Protein AF-A0A554VNP7-F1 (afdb_monomer_lite)

pLDDT: mean 81.47, std 16.77, range [34.97, 96.12]

Radius of gyration: 12.64 Å; chains: 1; bounding box: 24×30×38 Å

Foldseek 3Di:
DDPVVLVVQLVVLLCLLCVLLVHDVVVLVVCCVPVVPPSVVLSVVSSVCVVVVHHSVVSSVVVVPPPVPPPPPPPD

Organism: NCBI:txid2047982

Secondary structure (DSSP, 8-state):
--HHHHHHHHHHHHHHHHHHHT--HHHHHHHHHHSTTHHHHHHHHHHHHHHHT--HHHHHHHHHHSTTTTSS----

Sequence (76 aa):
MNTINNVKSFFLFERKVCDLLRIEQCHFATYVNQNRGYALLLRNWIKESHQKGDTANEVAQTIKRSKLLVDNINFL

Structure (mmCIF, N/CA/C/O backbone):
data_AF-A0A554VNP7-F1
#
_entry.id   AF-A0A554VNP7-F1
#
loop_
_atom_site.group_PDB
_atom_site.id
_atom_site.type_symbol
_atom_site.label_atom_id
_atom_site.label_alt_id
_atom_site.label_comp_id
_atom_site.label_asym_id
_atom_site.label_entity_id
_atom_site.label_seq_id
_atom_site.pdbx_PDB_ins_code
_atom_site.Cartn_x
_atom_site.Cartn_y
_atom_site.Cartn_z
_atom_site.occupancy
_atom_site.B_iso_or_equiv
_atom_site.auth_seq_id
_atom_site.auth_comp_id
_atom_site.auth_asym_id
_atom_site.auth_atom_id
_atom_site.pdbx_PDB_model_num
ATOM 1 N N . MET A 1 1 ? -5.651 -10.074 19.927 1.00 50.03 1 MET A N 1
ATOM 2 C CA . MET A 1 1 ? -6.062 -10.072 18.502 1.00 50.03 1 MET A CA 1
ATOM 3 C C . MET A 1 1 ? -5.136 -10.998 17.724 1.00 50.03 1 MET A C 1
ATOM 5 O O . MET A 1 1 ? -3.935 -10.933 17.931 1.00 50.03 1 MET A O 1
ATOM 9 N N . ASN A 1 2 ? -5.690 -11.897 16.907 1.00 55.28 2 ASN A N 1
ATOM 10 C CA . ASN A 1 2 ? -4.966 -12.998 16.262 1.00 55.28 2 ASN A CA 1
ATOM 11 C C . ASN A 1 2 ? -4.091 -12.488 15.094 1.00 55.28 2 ASN A C 1
ATOM 13 O O . ASN A 1 2 ? -4.604 -11.835 14.182 1.00 55.28 2 ASN A O 1
ATOM 17 N N . THR A 1 3 ? -2.785 -12.766 15.116 1.00 62.62 3 THR A N 1
ATOM 18 C CA . THR A 1 3 ? -1.768 -12.224 14.189 1.00 62.62 3 THR A CA 1
ATOM 19 C C . THR A 1 3 ? -2.092 -12.495 12.714 1.00 62.62 3 THR A C 1
ATOM 21 O O . THR A 1 3 ? -1.848 -11.652 11.854 1.00 62.62 3 THR A O 1
ATOM 24 N N . ILE A 1 4 ? -2.734 -13.629 12.421 1.00 66.44 4 ILE A N 1
ATOM 25 C CA . ILE A 1 4 ? -3.129 -14.049 11.066 1.00 66.44 4 ILE A CA 1
ATOM 26 C C . ILE A 1 4 ? -4.171 -13.096 10.454 1.00 66.44 4 ILE A C 1
ATOM 28 O O . ILE A 1 4 ? -4.079 -12.730 9.281 1.00 66.44 4 ILE A O 1
ATOM 32 N N . ASN A 1 5 ? -5.131 -12.632 11.259 1.00 68.75 5 ASN A N 1
ATOM 33 C CA . ASN A 1 5 ? -6.170 -11.707 10.797 1.00 68.75 5 ASN A CA 1
ATOM 34 C C . ASN A 1 5 ? -5.585 -10.326 10.478 1.00 68.75 5 ASN A C 1
ATOM 36 O O . ASN A 1 5 ? -6.022 -9.675 9.531 1.00 68.75 5 ASN A O 1
ATOM 40 N N . ASN A 1 6 ? -4.558 -9.906 11.225 1.00 74.62 6 ASN A N 1
ATOM 41 C CA . ASN A 1 6 ? -3.862 -8.642 10.993 1.00 74.62 6 ASN A CA 1
ATOM 42 C C . ASN A 1 6 ? -3.081 -8.665 9.667 1.00 74.62 6 ASN A C 1
ATOM 44 O O . ASN A 1 6 ? -3.201 -7.735 8.872 1.00 74.62 6 ASN A O 1
ATOM 48 N N . VAL A 1 7 ? -2.375 -9.766 9.375 1.00 81.69 7 VAL A N 1
ATOM 49 C CA . VAL A 1 7 ? -1.638 -9.940 8.110 1.00 81.69 7 VAL A CA 1
ATOM 50 C C . VAL A 1 7 ? -2.584 -9.929 6.908 1.00 81.69 7 VAL A C 1
ATOM 52 O O . VAL A 1 7 ? -2.331 -9.220 5.935 1.00 81.69 7 VAL A O 1
ATOM 55 N N . LYS A 1 8 ? -3.706 -10.659 6.982 1.00 87.31 8 LYS A N 1
ATOM 56 C CA . LYS A 1 8 ? -4.706 -10.684 5.903 1.00 87.31 8 LYS A CA 1
ATOM 57 C C . LYS A 1 8 ? -5.359 -9.313 5.693 1.00 87.31 8 LYS A C 1
ATOM 59 O O . LYS A 1 8 ? -5.542 -8.899 4.551 1.00 87.31 8 LYS A O 1
ATOM 64 N N . SER A 1 9 ? -5.675 -8.604 6.780 1.00 90.00 9 SER A N 1
ATOM 65 C CA . SER A 1 9 ? -6.231 -7.244 6.724 1.00 90.00 9 SER A CA 1
ATOM 66 C C . SER A 1 9 ? -5.265 -6.271 6.057 1.00 90.00 9 SER A C 1
ATOM 68 O O . SER A 1 9 ? -5.645 -5.559 5.130 1.00 90.00 9 SER A O 1
ATOM 70 N N . PHE A 1 10 ? -3.997 -6.291 6.475 1.00 92.31 10 PHE A N 1
ATOM 71 C CA . PHE A 1 10 ? -2.972 -5.430 5.898 1.00 92.31 10 PHE A CA 1
ATOM 72 C C . PHE A 1 10 ? -2.747 -5.724 4.412 1.00 92.31 10 PHE A C 1
ATOM 74 O O . PHE A 1 10 ? -2.661 -4.794 3.620 1.00 92.31 10 PHE A O 1
ATOM 81 N N . PHE A 1 11 ? -2.721 -6.995 4.006 1.00 92.19 11 PHE A N 1
ATOM 82 C CA . PHE A 1 11 ? -2.546 -7.355 2.598 1.00 92.19 11 PHE A CA 1
ATOM 83 C C . PHE A 1 11 ? -3.660 -6.792 1.700 1.00 92.19 11 PHE A C 1
ATOM 85 O O . PHE A 1 11 ? -3.388 -6.276 0.617 1.00 92.19 11 PHE A O 1
ATOM 92 N N . LEU A 1 12 ? -4.918 -6.856 2.150 1.00 94.44 12 LEU A N 1
ATOM 93 C CA . LEU A 1 12 ? -6.050 -6.277 1.418 1.00 94.44 12 LEU A CA 1
ATOM 94 C C . LEU A 1 12 ? -5.990 -4.747 1.388 1.00 94.44 12 LEU A C 1
ATOM 96 O O . LEU A 1 12 ? -6.367 -4.137 0.389 1.00 94.44 12 LEU A O 1
ATOM 100 N N . PHE A 1 13 ? -5.528 -4.131 2.475 1.00 95.38 13 PHE A N 1
ATOM 101 C CA . PHE A 1 13 ? -5.323 -2.690 2.551 1.00 95.38 13 PHE A CA 1
ATOM 102 C C . PHE A 1 13 ? -4.236 -2.218 1.578 1.00 95.38 13 PHE A C 1
ATOM 104 O O . PHE A 1 13 ? -4.490 -1.339 0.759 1.00 95.38 13 PHE A O 1
ATOM 111 N N . GLU A 1 14 ? -3.060 -2.847 1.621 1.00 94.69 14 GLU A N 1
ATOM 112 C CA . GLU A 1 14 ? -1.931 -2.576 0.727 1.00 94.69 14 GLU A CA 1
ATOM 113 C C . GLU A 1 14 ? -2.345 -2.732 -0.737 1.00 94.69 14 GLU A C 1
ATOM 115 O O . GLU A 1 14 ? -2.099 -1.835 -1.539 1.00 94.69 14 GLU A O 1
ATOM 120 N N . ARG A 1 15 ? -3.068 -3.811 -1.069 1.00 94.88 15 ARG A N 1
ATOM 121 C CA . ARG A 1 15 ? -3.601 -4.022 -2.418 1.00 94.88 15 ARG A CA 1
ATOM 122 C C . ARG A 1 15 ? -4.475 -2.858 -2.882 1.00 94.88 15 ARG A C 1
ATOM 124 O O . ARG A 1 15 ? -4.255 -2.342 -3.969 1.00 94.88 15 ARG A O 1
ATOM 131 N N . LYS A 1 16 ? -5.415 -2.399 -2.049 1.00 96.12 16 LYS A N 1
ATOM 132 C CA . LYS A 1 16 ? -6.281 -1.254 -2.384 1.00 96.12 16 LYS A CA 1
ATOM 133 C C . LYS A 1 16 ? -5.482 0.029 -2.609 1.00 96.12 16 LYS A C 1
ATOM 135 O O . LYS A 1 16 ? -5.808 0.790 -3.515 1.00 96.12 16 LYS A O 1
ATOM 140 N N . VAL A 1 17 ? -4.452 0.280 -1.800 1.00 94.69 17 VAL A N 1
ATOM 141 C CA . VAL A 1 17 ? -3.561 1.437 -1.988 1.00 94.69 17 VAL A CA 1
ATOM 142 C C . VAL A 1 17 ? -2.831 1.331 -3.329 1.00 94.69 17 VAL A C 1
ATOM 144 O O . VAL A 1 17 ? -2.846 2.288 -4.100 1.00 94.69 17 VAL A O 1
ATOM 147 N N . CYS A 1 18 ? -2.250 0.169 -3.640 1.00 92.12 18 CYS A N 1
ATOM 148 C CA . CYS A 1 18 ? -1.585 -0.095 -4.917 1.00 92.12 18 CYS A CA 1
ATOM 149 C C . CYS A 1 18 ? -2.533 0.095 -6.115 1.00 92.12 18 CYS A C 1
ATOM 151 O O . CYS A 1 18 ? -2.186 0.822 -7.046 1.00 92.12 18 CYS A O 1
ATOM 153 N N . ASP A 1 19 ? -3.752 -0.452 -6.053 1.00 93.75 19 ASP A N 1
ATOM 154 C CA . ASP A 1 19 ? -4.772 -0.308 -7.101 1.00 93.75 19 ASP A CA 1
ATOM 155 C C . ASP A 1 19 ? -5.106 1.176 -7.355 1.00 93.75 19 ASP A C 1
ATOM 157 O O . ASP A 1 19 ? -5.144 1.637 -8.498 1.00 93.75 19 ASP A O 1
ATOM 161 N N . LEU A 1 20 ? -5.273 1.969 -6.289 1.00 93.75 20 LEU A N 1
ATOM 162 C CA . LEU A 1 20 ? -5.542 3.410 -6.382 1.00 93.75 20 LEU A CA 1
ATOM 163 C C . LEU A 1 20 ? -4.367 4.206 -6.965 1.00 93.75 20 LEU A C 1
ATOM 165 O O . LEU A 1 20 ? -4.579 5.263 -7.572 1.00 93.75 20 LEU A O 1
ATOM 169 N N . LEU A 1 21 ? -3.142 3.720 -6.777 1.00 88.56 21 LEU A N 1
ATOM 170 C CA . LEU A 1 21 ? -1.918 4.276 -7.354 1.00 88.56 21 LEU A CA 1
ATOM 171 C C . LEU A 1 21 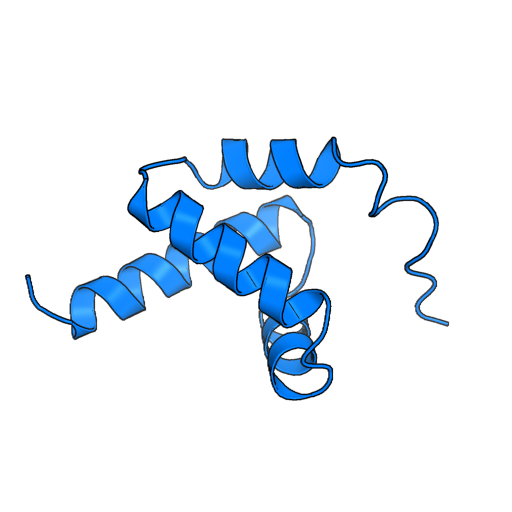? -1.627 3.747 -8.764 1.00 88.56 21 LEU A C 1
ATOM 173 O O . LEU A 1 21 ? -0.691 4.234 -9.389 1.00 88.56 21 LEU A O 1
ATOM 177 N N . ARG A 1 22 ? -2.436 2.808 -9.278 1.00 90.38 22 ARG A N 1
ATOM 178 C CA . ARG A 1 22 ? -2.196 2.086 -10.540 1.00 90.38 22 ARG A CA 1
ATOM 179 C C . ARG A 1 22 ? -0.847 1.356 -10.554 1.00 90.38 22 ARG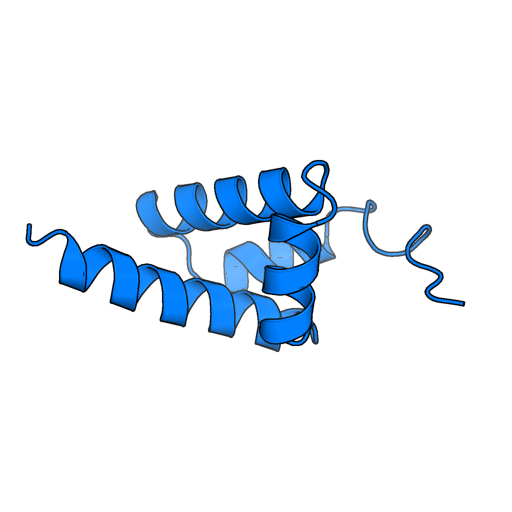 A C 1
ATOM 181 O O . ARG A 1 22 ? -0.180 1.291 -11.581 1.00 90.38 22 ARG A O 1
ATOM 188 N N . ILE A 1 23 ? -0.451 0.817 -9.405 1.00 87.69 23 ILE A N 1
ATOM 189 C CA . ILE A 1 23 ? 0.747 -0.006 -9.242 1.00 87.69 23 ILE A CA 1
ATOM 190 C C . ILE A 1 23 ? 0.294 -1.453 -9.088 1.00 87.69 23 ILE A C 1
ATOM 192 O O . ILE A 1 23 ? -0.533 -1.756 -8.232 1.00 87.69 23 ILE A O 1
ATOM 196 N N . GLU A 1 24 ? 0.859 -2.368 -9.870 1.00 87.75 24 GLU A N 1
ATOM 197 C CA . GLU A 1 24 ? 0.591 -3.789 -9.661 1.00 87.75 24 GLU A CA 1
ATOM 198 C C . GLU A 1 24 ? 1.221 -4.268 -8.347 1.00 87.75 24 GLU A C 1
ATOM 200 O O . GLU A 1 24 ? 2.426 -4.120 -8.117 1.00 87.75 24 GLU A O 1
ATOM 205 N N . GLN A 1 25 ? 0.411 -4.875 -7.475 1.00 85.69 25 GLN A N 1
ATOM 206 C CA . GLN A 1 25 ? 0.863 -5.315 -6.151 1.00 85.69 25 GLN A CA 1
ATOM 207 C C . GLN A 1 25 ? 2.026 -6.322 -6.231 1.00 85.69 25 GLN A C 1
ATOM 209 O O . GLN A 1 25 ? 2.916 -6.301 -5.382 1.00 85.69 25 GLN A O 1
ATOM 214 N N . CYS A 1 26 ? 2.053 -7.187 -7.250 1.00 85.25 26 CYS A N 1
ATOM 215 C CA . CYS A 1 26 ? 3.139 -8.149 -7.467 1.00 85.25 26 CYS A CA 1
ATOM 216 C C . CYS A 1 26 ? 4.476 -7.456 -7.776 1.00 85.25 26 CYS A C 1
ATOM 218 O O . CYS A 1 26 ? 5.510 -7.845 -7.223 1.00 85.25 26 CYS A O 1
ATOM 220 N N . HIS A 1 27 ? 4.460 -6.397 -8.587 1.00 83.81 27 HIS A N 1
ATOM 221 C CA . HIS A 1 27 ? 5.638 -5.579 -8.855 1.00 83.81 27 HIS A CA 1
ATOM 222 C C . HIS A 1 27 ? 6.068 -4.833 -7.599 1.00 83.81 27 HIS A C 1
ATOM 224 O O . HIS A 1 27 ? 7.237 -4.897 -7.228 1.00 83.81 27 HIS A O 1
ATOM 230 N N . PHE A 1 28 ? 5.129 -4.218 -6.875 1.00 86.12 28 PHE A N 1
ATOM 231 C CA . PHE A 1 28 ? 5.439 -3.544 -5.615 1.00 86.12 28 PHE A CA 1
ATOM 232 C C . PHE A 1 28 ? 6.097 -4.490 -4.599 1.00 86.12 28 PHE A C 1
ATOM 234 O O . PHE A 1 28 ? 7.147 -4.170 -4.046 1.00 86.12 28 PHE A O 1
ATOM 241 N N . ALA A 1 29 ? 5.544 -5.691 -4.411 1.00 84.56 29 ALA A N 1
ATOM 242 C CA . ALA A 1 29 ? 6.113 -6.706 -3.528 1.00 84.56 29 ALA A CA 1
ATOM 243 C C . ALA A 1 29 ? 7.517 -7.146 -3.976 1.00 84.56 29 ALA A C 1
ATOM 245 O O . ALA A 1 29 ? 8.417 -7.291 -3.146 1.00 84.56 29 ALA A O 1
ATOM 246 N N . THR A 1 30 ? 7.723 -7.314 -5.283 1.00 85.94 30 THR A N 1
ATOM 247 C CA . THR A 1 30 ? 9.034 -7.637 -5.861 1.00 85.94 30 THR A CA 1
ATOM 248 C C . THR A 1 30 ? 10.052 -6.530 -5.580 1.00 85.94 30 THR A C 1
ATOM 250 O O . THR A 1 30 ? 11.124 -6.817 -5.046 1.00 85.94 30 THR A O 1
ATOM 253 N N . TYR A 1 31 ? 9.701 -5.262 -5.822 1.00 83.31 31 TYR A N 1
ATOM 254 C CA . TYR A 1 31 ? 10.571 -4.114 -5.542 1.00 83.31 31 TYR A CA 1
ATOM 255 C C . TYR A 1 31 ? 10.891 -3.958 -4.056 1.00 83.31 31 TYR A C 1
ATOM 257 O O . TYR A 1 31 ? 12.032 -3.660 -3.712 1.00 83.31 31 TYR A O 1
ATOM 265 N N . VAL A 1 32 ? 9.927 -4.203 -3.166 1.00 85.69 32 VAL A N 1
ATOM 266 C CA . VAL A 1 32 ? 10.161 -4.211 -1.713 1.00 85.69 32 VAL A CA 1
ATOM 267 C C . VAL A 1 32 ? 11.206 -5.261 -1.330 1.00 85.69 32 VAL A C 1
ATOM 269 O O . VAL A 1 32 ? 12.079 -4.991 -0.504 1.00 85.69 32 VAL A O 1
ATOM 272 N N . ASN A 1 33 ? 11.121 -6.456 -1.918 1.00 82.75 33 ASN A N 1
ATOM 273 C CA . ASN A 1 33 ? 12.006 -7.569 -1.585 1.00 82.75 33 ASN A CA 1
ATOM 274 C C . ASN A 1 33 ? 13.415 -7.399 -2.174 1.00 82.75 33 ASN A C 1
ATOM 276 O O . ASN A 1 33 ? 14.394 -7.754 -1.516 1.00 82.75 33 ASN A O 1
ATOM 280 N N . GLN A 1 34 ? 13.515 -6.863 -3.393 1.00 78.12 34 GLN A N 1
ATOM 281 C CA . GLN A 1 34 ? 14.773 -6.739 -4.134 1.00 78.12 34 GLN A CA 1
ATOM 282 C C . GLN A 1 34 ? 15.513 -5.430 -3.831 1.00 78.12 34 GLN A C 1
ATOM 284 O O . GLN A 1 34 ? 16.710 -5.442 -3.560 1.00 78.12 34 GLN A O 1
ATOM 289 N N . ASN A 1 35 ? 14.800 -4.304 -3.810 1.00 64.50 35 ASN A N 1
ATOM 290 C CA . ASN A 1 35 ? 15.372 -2.959 -3.780 1.00 64.50 35 ASN A CA 1
ATOM 291 C C . ASN A 1 35 ? 15.019 -2.240 -2.475 1.00 64.50 35 ASN A C 1
ATOM 293 O O . ASN A 1 35 ? 14.434 -1.162 -2.514 1.00 64.50 35 ASN A O 1
ATOM 297 N N . ARG A 1 36 ? 15.391 -2.838 -1.328 1.00 67.00 36 ARG A N 1
ATOM 298 C CA . ARG A 1 36 ? 15.081 -2.480 0.087 1.00 67.00 36 ARG A CA 1
ATOM 299 C C . ARG A 1 36 ? 15.119 -0.989 0.515 1.00 67.00 36 ARG A C 1
ATOM 301 O O . ARG A 1 36 ? 14.899 -0.708 1.687 1.00 67.00 36 ARG A O 1
ATOM 308 N N . GLY A 1 37 ? 15.406 -0.038 -0.368 1.00 79.25 37 GLY A N 1
ATOM 309 C CA . GLY A 1 37 ? 15.279 1.403 -0.153 1.00 79.25 37 GLY A CA 1
ATOM 310 C C . GLY A 1 37 ? 13.823 1.888 -0.140 1.00 79.25 37 GLY A C 1
ATOM 311 O O . GLY A 1 37 ? 13.012 1.467 0.685 1.00 79.25 37 GLY A O 1
ATOM 312 N N . TYR A 1 38 ? 13.477 2.805 -1.046 1.00 79.94 38 TYR A N 1
ATOM 313 C CA . TYR A 1 38 ? 12.210 3.548 -0.998 1.00 79.94 38 TYR A CA 1
ATOM 314 C C . TYR A 1 38 ? 10.948 2.678 -1.017 1.00 79.94 38 TYR A C 1
ATOM 316 O O . TYR A 1 38 ? 9.975 3.019 -0.349 1.00 79.94 38 TYR A O 1
ATOM 324 N N . ALA A 1 39 ? 10.960 1.538 -1.712 1.00 84.50 39 ALA A N 1
ATOM 325 C CA . ALA A 1 39 ? 9.811 0.634 -1.746 1.00 84.50 39 ALA A CA 1
ATOM 326 C C . ALA A 1 39 ? 9.501 0.044 -0.356 1.00 84.50 39 ALA A C 1
ATOM 328 O O . ALA A 1 39 ? 8.342 -0.004 0.056 1.00 84.50 39 ALA A O 1
ATOM 329 N N . LEU A 1 40 ? 10.535 -0.346 0.401 1.00 87.62 40 LEU A N 1
ATOM 330 C CA . LEU A 1 40 ? 10.376 -0.867 1.760 1.00 87.62 40 LEU A CA 1
ATOM 331 C C . LEU A 1 40 ? 9.905 0.223 2.729 1.00 87.62 40 LEU A C 1
ATOM 333 O O . LEU A 1 40 ? 9.010 -0.028 3.536 1.00 87.62 40 LEU A O 1
ATOM 337 N N . LEU A 1 41 ? 10.462 1.434 2.624 1.00 88.56 41 LEU A N 1
ATOM 338 C CA . LEU A 1 41 ? 10.015 2.581 3.420 1.00 88.56 41 LEU A CA 1
ATOM 339 C C . LEU A 1 41 ? 8.545 2.907 3.149 1.00 88.56 41 LEU A C 1
ATOM 341 O O . LEU A 1 41 ? 7.770 3.063 4.090 1.00 88.56 41 LEU A O 1
ATOM 345 N N . LEU A 1 42 ? 8.143 2.928 1.876 1.00 89.56 42 LEU A N 1
ATOM 346 C CA . LEU A 1 42 ? 6.757 3.162 1.486 1.00 89.56 42 LEU A CA 1
ATOM 347 C C . LEU A 1 42 ? 5.829 2.081 2.047 1.00 89.56 42 LEU A C 1
ATOM 349 O O . LEU A 1 42 ? 4.780 2.397 2.600 1.00 89.56 42 LEU A O 1
ATOM 353 N N . ARG A 1 43 ? 6.226 0.807 1.975 1.00 92.19 43 ARG A N 1
ATOM 354 C CA . ARG A 1 43 ? 5.442 -0.297 2.539 1.00 92.19 43 ARG A CA 1
ATOM 355 C C . ARG A 1 43 ? 5.280 -0.189 4.054 1.00 92.19 43 ARG A C 1
ATOM 357 O O . ARG A 1 43 ? 4.182 -0.400 4.568 1.00 92.19 43 ARG A O 1
ATOM 364 N N . ASN A 1 44 ? 6.359 0.131 4.766 1.00 91.94 44 ASN A N 1
ATOM 365 C CA . ASN A 1 44 ? 6.317 0.325 6.215 1.00 91.94 44 ASN A CA 1
ATOM 366 C C . ASN A 1 44 ? 5.397 1.491 6.581 1.00 91.94 44 ASN A C 1
ATOM 368 O O . ASN A 1 44 ? 4.566 1.350 7.473 1.00 91.94 44 ASN A O 1
ATOM 372 N N . TRP A 1 45 ? 5.462 2.589 5.830 1.00 92.50 45 TRP A N 1
ATOM 373 C CA . TRP A 1 45 ? 4.573 3.727 6.030 1.00 92.50 45 TRP A CA 1
ATOM 374 C C . TRP A 1 45 ? 3.097 3.377 5.768 1.00 92.50 45 TRP A C 1
ATOM 376 O O . TRP A 1 45 ? 2.242 3.673 6.599 1.00 92.50 45 TRP A O 1
ATOM 386 N N . ILE A 1 46 ? 2.787 2.645 4.688 1.00 93.69 46 ILE A N 1
ATOM 387 C CA . ILE A 1 46 ? 1.426 2.135 4.415 1.00 93.69 46 ILE A CA 1
ATOM 388 C C . ILE A 1 46 ? 0.930 1.262 5.580 1.00 93.69 46 ILE A C 1
ATOM 390 O O . ILE A 1 46 ? -0.238 1.338 5.970 1.00 93.69 46 ILE A O 1
ATOM 394 N N . LYS A 1 47 ? 1.810 0.441 6.165 1.00 94.62 47 LYS A N 1
ATOM 395 C CA . LYS A 1 47 ? 1.489 -0.397 7.327 1.00 94.62 47 LYS A CA 1
ATOM 396 C C . LYS A 1 47 ? 1.190 0.427 8.576 1.00 94.62 47 LYS A C 1
ATOM 398 O O . LYS A 1 47 ? 0.228 0.115 9.274 1.00 94.62 47 LYS A O 1
ATOM 403 N N . GLU A 1 48 ? 1.974 1.463 8.850 1.00 93.94 48 GLU A N 1
ATOM 404 C CA . GLU A 1 48 ? 1.720 2.380 9.964 1.00 93.94 48 GLU A CA 1
ATOM 405 C C . GLU A 1 48 ? 0.393 3.125 9.792 1.00 93.94 48 GLU A C 1
ATOM 407 O O . GLU A 1 48 ? -0.378 3.219 10.743 1.00 93.94 48 GLU A O 1
ATOM 412 N N . SER A 1 49 ? 0.081 3.595 8.583 1.00 94.88 49 SER A N 1
ATOM 413 C CA . SER A 1 49 ? -1.212 4.215 8.275 1.00 94.88 49 SER A CA 1
ATOM 414 C C . SER A 1 49 ? -2.386 3.260 8.498 1.00 94.88 49 SER A C 1
ATOM 416 O O . SER A 1 49 ? -3.366 3.620 9.147 1.00 94.88 49 SER A O 1
ATOM 418 N N . HIS A 1 50 ? -2.262 2.000 8.068 1.00 94.69 50 HIS A N 1
ATOM 419 C CA . HIS A 1 50 ? -3.269 0.974 8.356 1.00 94.69 50 HIS A CA 1
ATOM 420 C C . HIS A 1 50 ? -3.465 0.756 9.867 1.00 94.69 50 HIS A C 1
ATOM 422 O O . HIS A 1 50 ? -4.589 0.566 10.324 1.00 94.69 50 HIS A O 1
ATOM 428 N N . GLN A 1 51 ? -2.389 0.803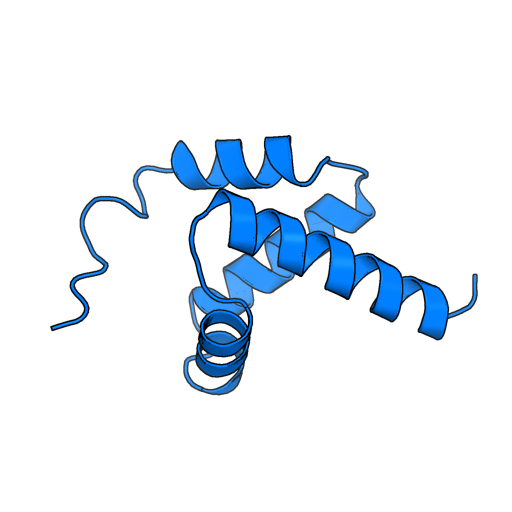 10.658 1.00 92.69 51 GLN A N 1
ATOM 429 C CA . GLN A 1 51 ? -2.460 0.682 12.120 1.00 92.69 51 GLN A CA 1
ATOM 430 C C . GLN A 1 51 ? -3.081 1.912 12.795 1.00 92.69 51 GLN A C 1
ATOM 432 O O . GLN A 1 51 ? -3.713 1.766 13.839 1.00 92.69 51 GLN A O 1
ATOM 437 N N . LYS A 1 52 ? -2.920 3.100 12.204 1.00 93.50 52 LYS A N 1
ATOM 438 C CA . LYS A 1 52 ? -3.541 4.355 12.661 1.00 93.50 52 LYS A CA 1
ATOM 439 C C . LYS A 1 52 ? -5.027 4.454 12.310 1.00 93.50 52 LYS A C 1
ATOM 441 O O . LYS A 1 52 ? -5.725 5.275 12.893 1.00 93.50 52 LYS A O 1
ATOM 446 N N . GLY A 1 53 ? -5.512 3.591 11.416 1.00 93.12 53 GLY A N 1
ATOM 447 C CA . GLY A 1 53 ? -6.902 3.583 10.966 1.00 93.12 53 GLY A CA 1
ATOM 448 C C . GLY A 1 53 ? -7.165 4.470 9.750 1.00 93.12 53 GLY A C 1
ATOM 449 O O . GLY A 1 53 ? -8.328 4.686 9.417 1.00 93.12 53 GLY A O 1
ATOM 450 N N . ASP A 1 54 ? -6.114 4.944 9.073 1.00 95.31 54 ASP A N 1
ATOM 451 C CA . ASP A 1 54 ? -6.251 5.682 7.818 1.00 95.31 54 ASP A CA 1
ATOM 452 C C . ASP A 1 54 ? -6.908 4.793 6.755 1.00 95.31 54 ASP A C 1
ATOM 454 O O . ASP A 1 54 ? -6.707 3.574 6.703 1.00 95.31 54 ASP A O 1
ATOM 458 N N . THR A 1 55 ? -7.661 5.399 5.844 1.00 95.88 55 THR A N 1
ATOM 459 C CA . THR A 1 55 ? -8.250 4.690 4.709 1.00 95.88 55 THR A CA 1
ATOM 460 C C . THR A 1 55 ? -7.251 4.559 3.560 1.00 95.88 55 THR A C 1
ATOM 462 O O . THR A 1 55 ? -6.398 5.416 3.328 1.00 95.88 55 THR A O 1
ATOM 465 N N . ALA A 1 56 ? -7.401 3.509 2.747 1.00 95.44 56 ALA A N 1
ATOM 466 C CA . ALA A 1 56 ? -6.551 3.312 1.570 1.00 95.44 56 ALA A CA 1
ATOM 467 C C . ALA A 1 56 ? -6.601 4.509 0.596 1.00 95.44 56 ALA A C 1
ATOM 469 O O . ALA A 1 56 ? -5.614 4.807 -0.075 1.00 95.44 56 ALA A O 1
ATOM 470 N N . ASN A 1 57 ? -7.735 5.217 0.541 1.00 95.81 57 ASN A N 1
ATOM 471 C CA . ASN A 1 57 ? -7.891 6.413 -0.281 1.00 95.81 57 ASN A CA 1
ATOM 472 C C . ASN A 1 57 ? -7.076 7.598 0.255 1.00 95.81 57 ASN A C 1
ATOM 474 O O . ASN A 1 57 ? -6.380 8.243 -0.523 1.00 95.81 57 ASN A O 1
ATOM 478 N N . GLU A 1 58 ? -7.105 7.862 1.563 1.00 94.62 58 GLU A N 1
ATOM 479 C CA . GLU A 1 58 ? -6.298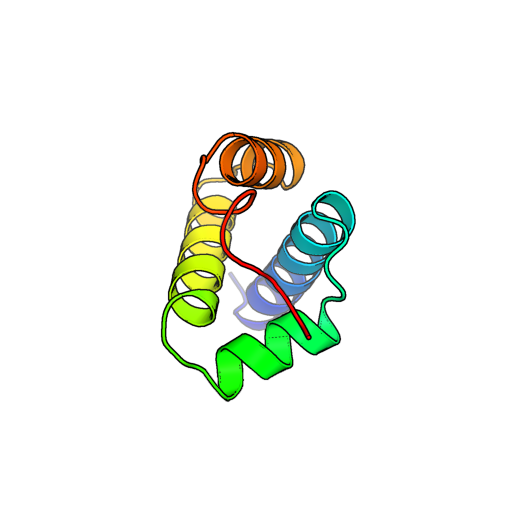 8.927 2.183 1.00 94.62 58 GLU A CA 1
ATOM 480 C C . GLU A 1 58 ? -4.801 8.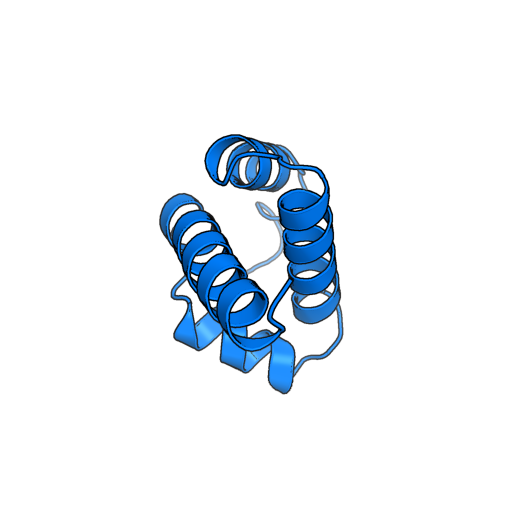684 1.991 1.00 94.62 58 GLU A C 1
ATOM 482 O O . GLU A 1 58 ? -4.061 9.590 1.597 1.00 94.62 58 GLU A O 1
ATOM 487 N N . VAL A 1 59 ? -4.371 7.435 2.178 1.00 94.56 59 VAL A N 1
ATOM 488 C CA . VAL A 1 59 ? -2.988 7.007 1.952 1.00 94.56 59 VAL A CA 1
ATOM 489 C C . VAL A 1 59 ? -2.589 7.226 0.490 1.00 94.56 59 VAL A C 1
ATOM 491 O O . VAL A 1 59 ? -1.593 7.897 0.214 1.00 94.56 59 VAL A O 1
ATOM 494 N N . ALA A 1 60 ? -3.390 6.744 -0.467 1.00 92.88 60 ALA A N 1
ATOM 495 C CA . ALA A 1 60 ? -3.104 6.910 -1.892 1.00 92.88 60 ALA A CA 1
ATOM 496 C C . ALA A 1 60 ? -3.097 8.386 -2.330 1.00 92.88 60 ALA A C 1
ATOM 498 O O . ALA A 1 60 ? -2.253 8.788 -3.131 1.00 92.88 60 ALA A O 1
ATOM 499 N N . GLN A 1 61 ? -4.002 9.214 -1.803 1.00 92.75 61 GLN A N 1
ATOM 500 C CA . GLN A 1 61 ? -4.030 10.654 -2.079 1.00 92.75 61 GLN A CA 1
ATOM 501 C C . GLN A 1 61 ? -2.798 11.365 -1.522 1.00 92.75 61 GLN A C 1
ATOM 503 O O . GLN A 1 61 ? -2.214 12.201 -2.207 1.00 92.75 61 GLN A O 1
ATOM 508 N N . THR A 1 62 ? -2.372 11.015 -0.311 1.00 91.94 62 THR A N 1
ATOM 509 C CA . THR A 1 62 ? -1.158 11.570 0.302 1.00 91.94 62 THR A CA 1
ATOM 510 C C . THR A 1 62 ? 0.072 11.237 -0.537 1.00 91.94 62 THR A C 1
ATOM 512 O O . THR A 1 62 ? 0.862 12.124 -0.856 1.00 91.94 62 THR A O 1
ATOM 515 N N . ILE A 1 63 ? 0.182 9.984 -0.986 1.00 88.81 63 ILE A N 1
ATOM 516 C CA . ILE A 1 63 ? 1.259 9.534 -1.871 1.00 88.81 63 ILE A CA 1
ATOM 517 C C . ILE A 1 63 ? 1.240 10.310 -3.198 1.00 88.81 63 ILE A C 1
ATOM 519 O O . ILE A 1 63 ? 2.268 10.855 -3.593 1.00 88.81 63 ILE A O 1
ATOM 523 N N . LYS A 1 64 ? 0.076 10.440 -3.853 1.00 87.12 64 LYS A N 1
ATOM 524 C CA . LYS A 1 64 ? -0.076 11.203 -5.110 1.00 87.12 64 LYS A CA 1
ATOM 525 C C . LYS A 1 64 ? 0.269 12.684 -4.969 1.00 87.12 64 LYS A C 1
ATOM 527 O O . LYS A 1 64 ? 0.761 13.290 -5.913 1.00 87.12 64 LYS A O 1
ATOM 532 N N . ARG A 1 65 ? -0.023 13.277 -3.809 1.00 86.00 65 ARG A N 1
ATOM 533 C CA . ARG A 1 65 ? 0.290 14.681 -3.503 1.00 86.00 65 ARG A CA 1
ATOM 534 C C . ARG A 1 65 ? 1.761 14.886 -3.162 1.00 86.00 65 ARG A C 1
ATOM 536 O O . ARG A 1 65 ? 2.259 16.004 -3.293 1.00 86.00 65 ARG A O 1
ATOM 543 N N . SER A 1 66 ? 2.460 13.838 -2.730 1.00 78.06 66 SER A N 1
ATOM 544 C CA . SER A 1 66 ? 3.903 13.908 -2.556 1.00 78.06 66 SER A CA 1
ATOM 545 C C . SER A 1 66 ? 4.549 14.068 -3.937 1.00 78.06 66 SER A C 1
ATOM 547 O O . SER A 1 66 ? 4.424 13.211 -4.809 1.00 78.06 66 SER A O 1
ATOM 549 N N . LYS A 1 67 ? 5.255 15.183 -4.156 1.00 62.59 67 LYS A N 1
ATOM 550 C CA . LYS A 1 67 ? 5.980 15.489 -5.408 1.00 62.59 67 LYS A CA 1
ATOM 551 C C . LYS A 1 67 ? 7.068 14.458 -5.773 1.00 62.59 67 LYS A C 1
ATOM 553 O O . LY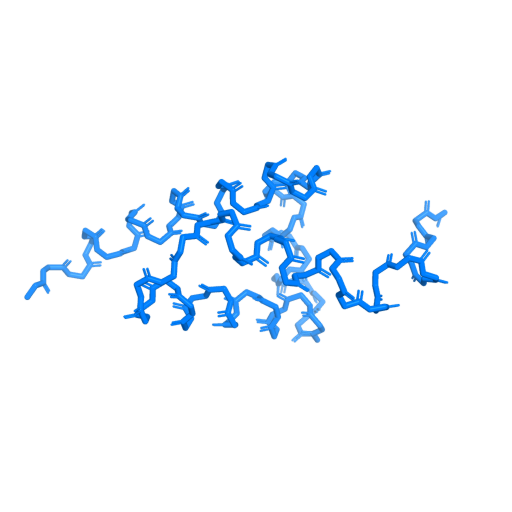S A 1 67 ? 7.752 14.621 -6.771 1.00 62.59 67 LYS A O 1
ATOM 558 N N . LEU A 1 68 ? 7.245 13.408 -4.972 1.00 58.03 68 LEU A N 1
ATOM 559 C CA . LEU A 1 68 ? 8.291 12.400 -5.122 1.00 58.03 68 LEU A CA 1
ATOM 560 C C . LEU A 1 68 ? 8.014 11.381 -6.240 1.00 58.03 68 LEU A C 1
ATOM 562 O O . LEU A 1 68 ? 8.947 10.704 -6.656 1.00 58.03 68 LEU A O 1
ATOM 566 N N . LEU A 1 69 ? 6.774 11.259 -6.734 1.00 53.62 69 LEU A N 1
ATOM 567 C CA . LEU A 1 69 ? 6.410 10.225 -7.717 1.00 53.62 69 LEU A CA 1
ATOM 568 C C . LEU A 1 69 ? 6.318 10.687 -9.175 1.00 53.62 69 LEU A C 1
ATOM 570 O O . LEU A 1 69 ? 6.274 9.832 -10.053 1.00 53.62 69 LEU A O 1
ATOM 574 N N . VAL A 1 70 ? 6.268 11.992 -9.455 1.00 46.56 70 VAL A N 1
ATOM 575 C CA . VAL A 1 70 ? 5.993 12.471 -10.824 1.00 46.56 70 VAL A CA 1
ATOM 576 C C . VAL A 1 70 ? 7.264 12.582 -11.674 1.00 46.56 70 VAL A C 1
ATOM 578 O O . VAL A 1 70 ? 7.197 12.329 -12.870 1.00 46.56 70 VAL A O 1
ATOM 581 N N . ASP A 1 71 ? 8.426 12.851 -11.071 1.00 44.41 71 ASP A N 1
ATOM 582 C CA . ASP A 1 71 ? 9.609 13.254 -11.849 1.00 44.41 71 ASP A CA 1
ATOM 583 C C . ASP A 1 71 ? 10.718 12.192 -11.985 1.00 44.41 71 ASP A C 1
ATOM 585 O O . ASP A 1 71 ? 11.697 12.450 -12.676 1.00 44.41 71 ASP A O 1
ATOM 589 N N . ASN A 1 72 ? 10.628 11.008 -11.356 1.00 44.66 72 ASN A N 1
ATOM 590 C CA . ASN A 1 72 ? 11.802 10.111 -11.269 1.00 44.66 72 ASN A CA 1
ATOM 591 C C . ASN A 1 72 ? 11.564 8.600 -11.395 1.00 44.66 72 ASN A C 1
ATOM 593 O O . ASN A 1 72 ? 12.477 7.820 -11.132 1.00 44.66 72 ASN A O 1
ATOM 597 N N . ILE A 1 73 ? 10.390 8.150 -11.837 1.00 45.88 73 ILE A N 1
ATOM 598 C CA . ILE A 1 73 ? 10.198 6.733 -12.182 1.00 45.88 73 ILE A CA 1
ATOM 599 C C . ILE A 1 73 ? 10.077 6.607 -13.704 1.00 45.88 73 ILE A C 1
ATOM 601 O O . ILE A 1 73 ? 9.023 6.294 -14.247 1.00 45.88 73 ILE A O 1
ATOM 605 N N . ASN A 1 74 ? 11.188 6.872 -14.399 1.00 34.97 74 ASN A N 1
ATOM 606 C CA . ASN A 1 74 ? 11.405 6.344 -15.743 1.00 34.97 74 ASN A CA 1
ATOM 607 C C . ASN A 1 74 ? 11.774 4.863 -15.595 1.00 34.97 74 ASN A C 1
ATOM 609 O O . ASN A 1 74 ? 12.931 4.529 -15.352 1.00 34.97 74 ASN A O 1
ATOM 613 N N . PHE A 1 75 ? 10.786 3.978 -15.715 1.00 40.88 75 PHE A N 1
ATOM 614 C CA . PHE A 1 75 ? 11.048 2.597 -16.112 1.00 40.88 75 PHE A CA 1
ATOM 615 C C . PHE A 1 75 ? 11.253 2.591 -17.633 1.00 40.88 75 PHE A C 1
ATOM 617 O O . PHE A 1 75 ? 10.291 2.467 -18.389 1.00 40.88 75 PHE A O 1
ATOM 624 N N . LEU A 1 76 ? 12.501 2.807 -18.054 1.00 35.19 76 LEU A N 1
ATOM 625 C CA . LEU A 1 76 ? 13.020 2.454 -19.377 1.00 35.19 76 LEU A CA 1
ATOM 626 C C . LEU A 1 76 ? 13.954 1.256 -19.218 1.00 35.19 76 LEU A C 1
ATOM 628 O O . LEU A 1 76 ? 14.750 1.275 -18.251 1.00 35.19 76 LEU A O 1
#